Protein AF-A0A661WWD1-F1 (afdb_monomer_lite)

pLDDT: mean 83.3, std 12.3, range [32.5, 94.19]

Sequence (114 aa):
MNSHSNKSALEIAVKLLAGRDFSKSEMEERLVRRGFDETDIQSAIQKLLKQGYIAETGNDRQKLCEMAGNYLRKKNTDKIEMKHLRSLEAFLIRKGFDTELVREYLIDLSEELC

Radius of gyration: 17.91 Å; chains: 1; bounding box: 51×21×55 Å

Foldseek 3Di:
DDPPDPQFLQNVLVVVLVVHQEALVRSLVVSVVVPDDPVSSVVNSVVCVVVVRHAHAEAPLVVLVVVLVVQVVVVVDPADDPVSLVVSLVVVVVSVYDNVNSVVVSVVVVVVRD

Structure (mmCIF, N/CA/C/O backbone):
data_AF-A0A661WWD1-F1
#
_entry.id   AF-A0A661WWD1-F1
#
loop_
_atom_site.group_PDB
_atom_site.id
_atom_site.type_symbol
_atom_site.label_atom_id
_atom_site.label_alt_id
_atom_site.label_comp_id
_atom_site.label_asym_id
_atom_site.label_entity_id
_atom_site.label_seq_id
_atom_site.pdbx_PDB_ins_code
_atom_site.Cartn_x
_atom_site.Cartn_y
_atom_site.Cartn_z
_atom_site.occupancy
_atom_site.B_iso_or_equiv
_atom_site.auth_seq_id
_atom_site.auth_comp_id
_atom_site.auth_asym_id
_atom_site.auth_atom_id
_atom_site.pdbx_PDB_model_num
ATOM 1 N N . MET A 1 1 ? -29.444 5.036 32.039 1.00 35.06 1 MET A N 1
ATOM 2 C CA . MET A 1 1 ? -28.226 5.638 31.457 1.00 35.06 1 MET A CA 1
ATOM 3 C C . MET A 1 1 ? -27.969 4.928 30.137 1.00 35.06 1 MET A C 1
ATOM 5 O O . MET A 1 1 ? -27.397 3.849 30.140 1.00 35.06 1 MET A O 1
ATOM 9 N N . ASN A 1 2 ? -28.500 5.457 29.033 1.00 32.50 2 ASN A N 1
ATOM 10 C CA . ASN A 1 2 ? -28.383 4.817 27.723 1.00 32.50 2 ASN A CA 1
ATOM 11 C C . ASN A 1 2 ? -27.154 5.379 27.006 1.00 32.50 2 ASN A C 1
ATOM 13 O O . ASN A 1 2 ? -27.235 6.421 26.359 1.00 32.50 2 ASN A O 1
ATOM 17 N N . SER A 1 3 ? -26.016 4.699 27.136 1.00 34.84 3 SER A N 1
ATOM 18 C CA . SER A 1 3 ? -24.803 5.007 26.374 1.00 34.84 3 SER A CA 1
ATOM 19 C C . SER A 1 3 ? -24.971 4.526 24.931 1.00 34.84 3 SER A C 1
ATOM 21 O O . SER A 1 3 ? -24.479 3.469 24.545 1.00 34.84 3 SER A O 1
ATOM 23 N N . HIS A 1 4 ? -25.730 5.273 24.130 1.00 37.53 4 HIS A N 1
ATOM 24 C CA . HIS A 1 4 ? -25.831 5.027 22.697 1.00 37.53 4 HIS A CA 1
ATOM 25 C C . HIS A 1 4 ? -24.571 5.534 21.974 1.00 37.53 4 HIS A C 1
ATOM 27 O O . HIS A 1 4 ? -24.349 6.730 21.848 1.00 37.53 4 HIS A O 1
ATOM 33 N N . SER A 1 5 ? -23.831 4.586 21.397 1.00 47.94 5 SER A N 1
ATOM 34 C CA . SER A 1 5 ? -23.231 4.691 20.057 1.00 47.94 5 SER A CA 1
ATOM 35 C C . SER A 1 5 ? -22.090 5.690 19.805 1.00 47.94 5 SER A C 1
ATOM 37 O O . SER A 1 5 ? -22.055 6.284 18.731 1.00 47.94 5 SER A O 1
ATOM 39 N N . ASN A 1 6 ? -21.082 5.776 20.676 1.00 53.88 6 ASN A N 1
ATOM 40 C CA . ASN A 1 6 ? -19.749 6.193 20.214 1.00 53.88 6 ASN A CA 1
ATOM 41 C C . ASN A 1 6 ? -19.024 4.967 19.650 1.00 53.88 6 ASN A C 1
ATOM 43 O O . ASN A 1 6 ? -18.268 4.300 20.350 1.00 53.88 6 ASN A O 1
ATOM 47 N N . LYS A 1 7 ? -19.328 4.612 18.395 1.00 68.00 7 LYS A N 1
ATOM 48 C CA . LYS A 1 7 ? -18.584 3.557 17.692 1.00 68.00 7 LYS A CA 1
ATOM 49 C C . LYS A 1 7 ? -17.143 4.020 17.559 1.00 68.00 7 LYS A C 1
ATOM 51 O O . LYS A 1 7 ? -16.903 5.088 17.001 1.00 68.00 7 LYS A O 1
ATOM 56 N N . SER A 1 8 ? -16.210 3.225 18.063 1.00 85.94 8 SER A N 1
ATOM 57 C CA . SER A 1 8 ? -14.786 3.539 17.976 1.00 85.94 8 SER A CA 1
ATOM 58 C C . SER A 1 8 ? -14.327 3.624 16.516 1.00 85.94 8 SER A C 1
ATOM 60 O O . SER A 1 8 ? -14.899 2.974 15.631 1.00 85.94 8 SER A O 1
ATOM 62 N N . ALA A 1 9 ? -13.253 4.378 16.260 1.00 87.56 9 ALA A N 1
ATOM 63 C CA . ALA A 1 9 ? -12.619 4.441 14.942 1.00 87.56 9 ALA A CA 1
ATOM 64 C C . ALA A 1 9 ? -12.329 3.032 14.381 1.00 87.56 9 ALA A C 1
ATOM 66 O O . ALA A 1 9 ? -12.538 2.772 13.197 1.00 87.56 9 ALA A O 1
ATOM 67 N N . LEU A 1 10 ? -11.955 2.089 15.255 1.00 87.31 10 LEU A N 1
ATOM 68 C CA . LEU A 1 10 ? -11.721 0.687 14.910 1.00 87.31 10 LEU A CA 1
ATOM 69 C C . LEU A 1 10 ? -12.990 -0.039 14.439 1.00 87.31 10 LEU A C 1
ATOM 71 O O . LEU A 1 10 ? -12.954 -0.709 13.413 1.00 87.31 10 LEU A O 1
ATOM 75 N N . GLU A 1 11 ? -14.114 0.083 15.148 1.00 88.75 11 GLU A N 1
ATOM 76 C CA . GLU A 1 11 ? -15.371 -0.571 14.747 1.00 88.75 11 GLU A CA 1
ATOM 77 C C . GLU A 1 11 ? -15.878 -0.054 13.400 1.00 88.75 11 GLU A C 1
ATOM 79 O O . GLU A 1 11 ? -16.363 -0.822 12.564 1.00 88.75 11 GLU A O 1
ATOM 84 N N . ILE A 1 12 ? -15.747 1.254 13.166 1.00 91.38 12 ILE A N 1
ATOM 85 C CA . ILE A 1 12 ? -16.089 1.855 11.878 1.00 91.38 12 ILE A CA 1
ATOM 86 C C . ILE A 1 12 ? -15.154 1.356 10.778 1.00 91.38 12 ILE A C 1
ATOM 88 O O . ILE A 1 12 ? -15.631 1.032 9.689 1.00 91.38 12 ILE A O 1
ATOM 92 N N . ALA A 1 13 ? -13.856 1.265 11.053 1.00 89.44 13 ALA A N 1
ATOM 93 C CA . ALA A 1 13 ? -12.878 0.773 10.096 1.00 89.44 13 ALA A CA 1
ATOM 94 C C . ALA A 1 13 ? -13.115 -0.699 9.721 1.00 89.44 13 ALA A C 1
ATOM 96 O O . ALA A 1 13 ? -13.142 -1.034 8.541 1.00 89.44 13 ALA A O 1
ATOM 97 N N . VAL A 1 14 ? -13.402 -1.566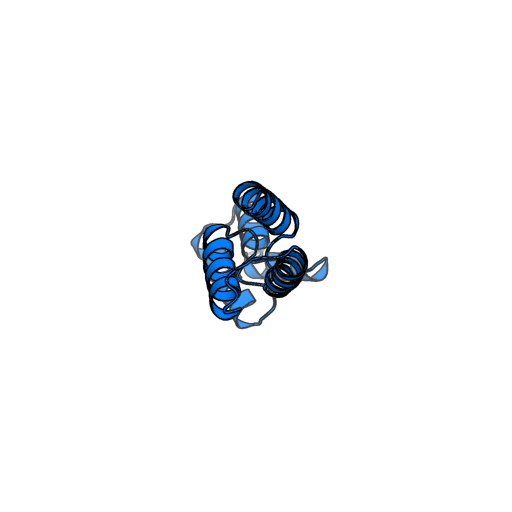 10.696 1.00 89.75 14 VAL A N 1
ATOM 98 C CA . VAL A 1 14 ? -13.775 -2.969 10.439 1.00 89.75 1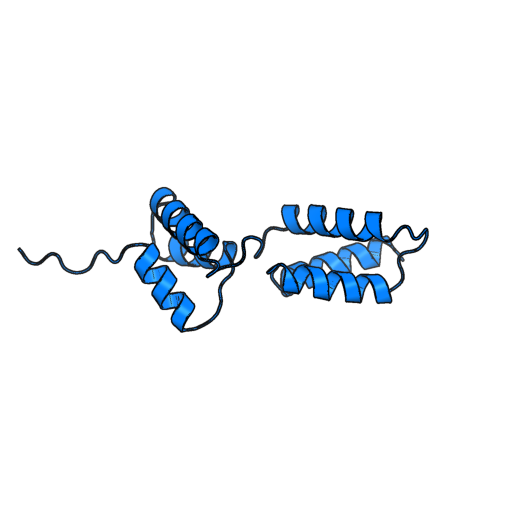4 VAL A CA 1
ATOM 99 C C . VAL A 1 14 ? -15.058 -3.052 9.607 1.00 89.75 14 VAL A C 1
ATOM 101 O O . VAL A 1 14 ? -15.142 -3.839 8.666 1.00 89.75 14 VAL A O 1
ATOM 104 N N . LYS A 1 15 ? -16.053 -2.200 9.888 1.00 90.12 15 LYS A N 1
ATOM 105 C CA . LYS A 1 15 ? -17.285 -2.152 9.090 1.00 90.12 15 LYS A CA 1
ATOM 106 C C . LYS A 1 15 ? -17.036 -1.699 7.648 1.00 90.12 15 LYS A C 1
ATOM 108 O O . LYS A 1 15 ? -17.722 -2.169 6.746 1.00 90.12 15 LYS A O 1
ATOM 113 N N . LEU A 1 16 ? -16.099 -0.778 7.427 1.00 88.19 16 LEU A N 1
ATOM 114 C CA . LEU A 1 16 ? -15.694 -0.377 6.081 1.00 88.19 16 LEU A CA 1
ATOM 115 C C . LEU A 1 16 ? -15.066 -1.552 5.326 1.00 88.19 16 LEU A C 1
ATOM 117 O O . LEU A 1 16 ? -15.475 -1.819 4.199 1.00 88.19 16 LEU A O 1
ATOM 121 N N . LEU A 1 17 ? -14.157 -2.282 5.976 1.00 87.06 17 LEU A N 1
ATOM 122 C CA . LEU A 1 17 ? -13.458 -3.428 5.387 1.00 87.06 17 LEU A CA 1
ATOM 123 C C . LEU A 1 17 ? -14.394 -4.561 4.959 1.00 87.06 17 LEU A C 1
ATOM 125 O O . LEU A 1 17 ? -14.119 -5.255 3.990 1.00 87.06 17 LEU A O 1
ATOM 129 N N . ALA A 1 18 ? -15.546 -4.706 5.617 1.00 87.88 18 ALA A N 1
ATOM 130 C CA . ALA A 1 18 ? -16.568 -5.663 5.194 1.00 87.88 18 ALA A CA 1
ATOM 131 C C . ALA A 1 18 ? -17.166 -5.357 3.803 1.00 87.88 18 ALA A C 1
ATOM 133 O O . ALA A 1 18 ? -17.768 -6.237 3.195 1.00 87.88 18 ALA A O 1
ATOM 134 N N . GLY A 1 19 ? -17.053 -4.114 3.318 1.00 83.38 19 GLY A N 1
ATOM 135 C CA . GLY A 1 19 ? -17.568 -3.698 2.011 1.00 83.38 19 GLY A CA 1
ATOM 136 C C . GLY A 1 19 ? -16.537 -3.742 0.882 1.00 83.38 19 GLY A C 1
ATOM 137 O O . GLY A 1 19 ? -16.904 -4.031 -0.254 1.00 83.38 19 GLY A O 1
ATOM 138 N N . ARG A 1 20 ? -15.271 -3.425 1.176 1.00 80.62 20 ARG A N 1
ATOM 139 C CA . ARG A 1 20 ? -14.131 -3.527 0.252 1.00 80.62 20 ARG A CA 1
ATOM 140 C C . ARG A 1 20 ? -12.816 -3.450 1.022 1.00 80.62 20 ARG A C 1
ATOM 142 O O . ARG A 1 20 ? -12.795 -2.913 2.128 1.00 80.62 20 ARG A O 1
ATOM 149 N N . ASP A 1 21 ? -11.728 -3.859 0.385 1.00 78.19 21 ASP A N 1
ATOM 150 C CA . ASP A 1 21 ? -10.384 -3.620 0.905 1.00 78.19 21 ASP A CA 1
ATOM 151 C C . ASP A 1 21 ? -10.041 -2.124 0.885 1.00 78.19 21 ASP A C 1
ATOM 153 O O . ASP A 1 21 ? -10.439 -1.378 -0.015 1.00 78.19 21 ASP A O 1
ATOM 157 N N . PHE A 1 22 ? -9.305 -1.687 1.904 1.00 79.6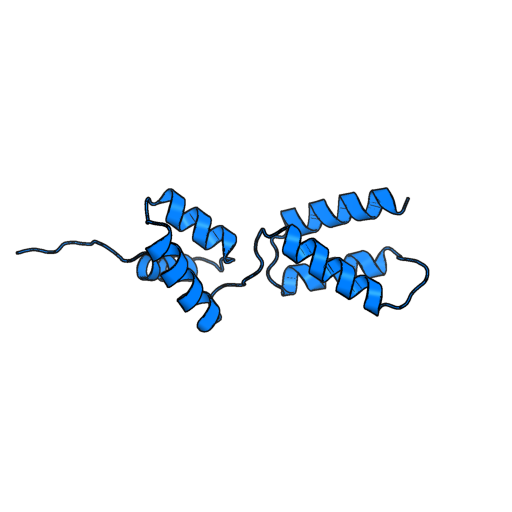9 22 PHE A N 1
ATOM 158 C CA . PHE A 1 22 ? -8.813 -0.319 2.036 1.00 79.69 22 PHE A CA 1
ATOM 159 C C . PHE A 1 22 ? -7.320 -0.341 2.345 1.00 79.69 22 PHE A C 1
ATOM 161 O O . PHE A 1 22 ? -6.839 -1.166 3.124 1.00 79.69 22 PHE A O 1
ATOM 168 N N . SER A 1 23 ? -6.586 0.607 1.778 1.00 80.50 23 SER A N 1
ATOM 169 C CA . SER A 1 23 ? -5.235 0.924 2.231 1.00 80.50 23 SER A CA 1
ATOM 170 C C . SER A 1 23 ? -5.250 1.748 3.525 1.00 80.50 23 SER A C 1
ATOM 172 O O . SER A 1 23 ? -6.277 2.303 3.929 1.00 80.50 23 SER A O 1
ATOM 174 N N . LYS A 1 24 ? -4.086 1.863 4.172 1.00 84.50 24 LYS A N 1
ATOM 175 C CA . LYS A 1 24 ? -3.851 2.756 5.312 1.00 84.50 24 LYS A CA 1
ATOM 176 C C . LYS A 1 24 ? -4.353 4.171 5.033 1.00 84.50 24 LYS A C 1
ATOM 178 O O . LYS A 1 24 ? -5.168 4.674 5.799 1.00 84.50 24 LYS A O 1
ATOM 183 N N . SER A 1 25 ? -3.910 4.774 3.931 1.00 79.12 25 SER A N 1
ATOM 184 C CA . SER A 1 25 ? -4.226 6.166 3.596 1.00 79.12 25 SER A CA 1
ATOM 185 C C . SER A 1 25 ? -5.722 6.382 3.371 1.00 79.12 25 SER A C 1
ATOM 187 O O . SER A 1 25 ? -6.289 7.343 3.884 1.00 79.12 25 SER A O 1
ATOM 189 N N . GLU A 1 26 ? -6.392 5.470 2.660 1.00 83.38 26 GLU A N 1
ATOM 190 C CA . GLU A 1 26 ? -7.840 5.578 2.449 1.00 83.38 26 GLU A CA 1
ATOM 191 C C . GLU A 1 26 ? -8.622 5.397 3.754 1.00 83.38 26 GLU A C 1
ATOM 193 O O . GLU A 1 26 ? -9.647 6.050 3.967 1.00 83.38 26 GLU A O 1
ATOM 198 N N . MET A 1 27 ? -8.156 4.501 4.629 1.00 88.50 27 MET A N 1
ATOM 199 C CA . MET A 1 27 ? -8.774 4.283 5.931 1.00 88.50 27 MET A CA 1
ATOM 200 C C . MET A 1 27 ? -8.597 5.511 6.832 1.00 88.50 27 MET A C 1
ATOM 202 O O . MET A 1 27 ? -9.568 5.951 7.448 1.00 88.50 27 MET A O 1
ATOM 206 N N . GLU A 1 28 ? -7.402 6.104 6.860 1.00 88.19 28 GLU A N 1
ATOM 207 C CA . GLU A 1 28 ? -7.120 7.359 7.566 1.00 88.19 28 GLU A CA 1
ATOM 208 C C . GLU A 1 28 ? -8.039 8.475 7.070 1.00 88.19 28 GLU A C 1
ATOM 210 O O . GLU A 1 28 ? -8.794 9.045 7.857 1.00 88.19 28 GLU A O 1
ATOM 215 N N . GLU A 1 29 ? -8.078 8.721 5.759 1.00 86.56 29 GLU A N 1
ATOM 216 C CA . GLU A 1 29 ? -8.908 9.772 5.171 1.00 86.56 29 GLU A CA 1
ATOM 217 C C . GLU A 1 29 ? -10.400 9.578 5.490 1.00 86.56 29 GLU A C 1
ATOM 219 O O . GLU A 1 29 ? -11.121 10.525 5.824 1.00 86.56 29 GLU A O 1
ATOM 224 N N . ARG A 1 30 ? -10.887 8.333 5.443 1.00 89.00 30 ARG A N 1
ATOM 225 C CA . ARG A 1 30 ? -12.278 7.999 5.776 1.00 89.00 30 ARG A CA 1
ATOM 226 C C . ARG A 1 30 ? -12.616 8.229 7.241 1.00 89.00 30 ARG A C 1
ATOM 228 O O . ARG A 1 30 ? -13.767 8.567 7.530 1.00 89.00 30 ARG A O 1
ATOM 235 N N . LEU A 1 31 ? -11.680 7.992 8.154 1.00 90.44 31 LEU A N 1
ATOM 236 C CA . LEU A 1 31 ? -11.894 8.228 9.578 1.00 90.44 31 LEU A CA 1
ATOM 237 C C . LEU A 1 31 ? -11.791 9.726 9.907 1.00 90.44 31 LEU A C 1
ATOM 239 O O . LEU A 1 31 ? -12.653 10.230 10.626 1.00 90.44 31 LEU A O 1
ATOM 243 N N . VAL A 1 32 ? -10.861 10.462 9.284 1.00 90.81 32 VAL A N 1
ATOM 244 C CA . VAL A 1 32 ? -10.778 11.933 9.389 1.00 90.81 32 VAL A CA 1
ATOM 245 C C . VAL A 1 32 ? -12.079 12.586 8.926 1.00 90.81 32 VAL A C 1
ATOM 247 O O . VAL A 1 32 ? -12.674 13.376 9.654 1.00 90.81 32 VAL A O 1
ATOM 250 N N . ARG A 1 33 ? -12.599 12.203 7.750 1.00 89.56 33 ARG A N 1
ATOM 251 C CA . ARG A 1 33 ? -13.873 12.728 7.214 1.00 89.56 33 ARG A CA 1
ATOM 252 C C . ARG A 1 33 ? -15.084 12.445 8.114 1.00 89.56 33 ARG A C 1
ATOM 254 O O . ARG A 1 33 ? -16.135 13.050 7.923 1.00 89.56 33 ARG A O 1
ATOM 261 N N . ARG A 1 34 ? -14.967 11.510 9.061 1.00 89.00 34 ARG A N 1
ATOM 262 C CA . ARG A 1 34 ? -16.004 11.184 10.052 1.00 89.00 34 ARG A CA 1
ATOM 263 C C . ARG A 1 34 ? -15.817 11.893 11.393 1.00 89.00 34 ARG A C 1
ATOM 265 O O . ARG A 1 34 ? -16.662 11.710 12.262 1.00 89.00 34 ARG A O 1
ATOM 272 N N . GLY A 1 35 ? -14.768 12.699 11.539 1.00 90.31 35 GLY A N 1
ATOM 273 C CA . GLY A 1 35 ? -14.502 13.482 12.743 1.00 90.31 35 GLY A CA 1
ATOM 274 C C . GLY A 1 35 ? -13.856 12.688 13.875 1.00 90.31 35 GLY A C 1
ATOM 275 O O . GLY A 1 35 ? -14.019 13.070 15.027 1.00 90.31 35 GLY A O 1
ATOM 276 N N . PHE A 1 36 ? -13.168 11.582 13.573 1.00 91.38 36 PHE A N 1
ATOM 277 C CA . PHE A 1 36 ? -12.336 10.909 14.572 1.00 91.38 36 PHE A CA 1
ATOM 278 C C . PHE A 1 36 ? -11.036 11.682 14.796 1.00 91.38 36 PHE A C 1
ATOM 280 O O . PHE A 1 36 ? -10.451 12.205 13.846 1.00 91.38 36 PHE A O 1
ATOM 287 N N . ASP A 1 37 ? -10.572 11.712 16.042 1.00 89.62 37 ASP A N 1
ATOM 288 C CA . ASP A 1 37 ? -9.297 12.322 16.402 1.00 89.62 37 ASP A CA 1
ATOM 289 C C . ASP A 1 37 ? -8.114 11.503 15.877 1.00 89.62 37 ASP A C 1
ATOM 291 O O . ASP A 1 37 ? -8.167 10.273 15.785 1.00 89.62 37 ASP A O 1
ATOM 29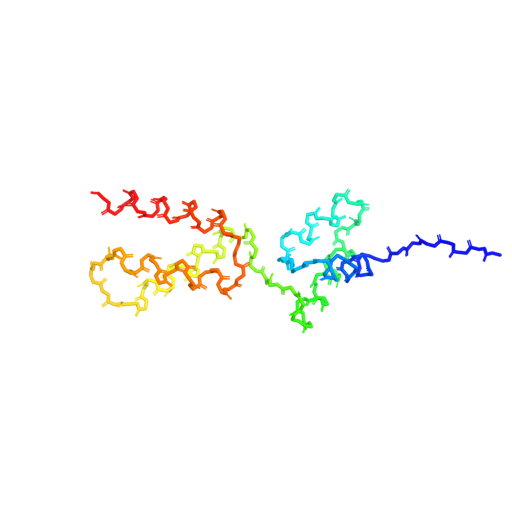5 N N . GLU A 1 38 ? -7.003 12.183 15.590 1.00 84.06 38 GLU A N 1
ATOM 296 C CA . GLU A 1 38 ? -5.787 11.561 15.058 1.00 84.06 38 GLU A CA 1
ATOM 297 C C . GLU A 1 38 ? -5.300 10.387 15.924 1.00 84.06 38 GLU A C 1
ATOM 299 O O . GLU A 1 38 ? -4.935 9.336 15.399 1.00 84.06 38 GLU A O 1
ATOM 304 N N . THR A 1 39 ? -5.366 10.515 17.251 1.00 88.19 39 THR A N 1
ATOM 305 C CA . THR A 1 39 ? -4.953 9.467 18.197 1.00 88.19 39 THR A CA 1
ATOM 306 C C . THR A 1 39 ? -5.774 8.182 18.036 1.00 88.19 39 THR A C 1
ATOM 308 O O . THR A 1 39 ? -5.223 7.076 18.025 1.00 88.19 39 THR A O 1
ATOM 311 N N . ASP A 1 40 ? -7.093 8.314 17.874 1.00 89.62 40 ASP A N 1
ATOM 312 C CA . ASP A 1 40 ? -8.000 7.179 17.686 1.00 89.62 40 ASP A CA 1
ATOM 313 C C . ASP A 1 40 ? -7.825 6.549 16.304 1.00 89.62 40 ASP A C 1
ATOM 315 O O . ASP A 1 40 ? -7.848 5.320 16.169 1.00 89.62 40 ASP A O 1
ATOM 319 N N . ILE A 1 41 ? -7.592 7.384 15.288 1.00 90.31 41 ILE A N 1
ATOM 320 C CA . ILE A 1 41 ? -7.281 6.950 13.926 1.00 90.31 41 ILE A CA 1
ATOM 321 C C . ILE A 1 41 ? -5.998 6.126 13.925 1.00 90.31 41 ILE A C 1
ATOM 323 O O . ILE A 1 41 ? -6.021 4.975 13.492 1.00 90.31 41 ILE A O 1
ATOM 327 N N . GLN A 1 42 ? -4.899 6.655 14.463 1.00 88.88 42 GLN A N 1
ATOM 328 C CA . GLN A 1 42 ? -3.621 5.945 14.489 1.00 88.88 42 GLN A CA 1
ATOM 329 C C . GLN A 1 42 ? -3.718 4.629 15.267 1.00 88.88 42 GLN A C 1
ATOM 331 O O . GLN A 1 42 ? -3.212 3.603 14.809 1.00 88.88 42 GLN A O 1
ATOM 336 N N . SER A 1 43 ? -4.424 4.615 16.402 1.00 89.50 43 SER A N 1
ATOM 337 C CA . SER A 1 43 ? -4.664 3.394 17.180 1.00 89.50 43 SER A CA 1
ATOM 338 C C . SER A 1 43 ? -5.446 2.339 16.384 1.00 89.50 43 SER A C 1
ATOM 340 O O . SER A 1 43 ? -5.100 1.153 16.408 1.00 89.50 43 SER A O 1
ATOM 342 N N . ALA A 1 44 ? -6.477 2.751 15.639 1.00 91.31 44 ALA A N 1
ATOM 343 C CA . ALA A 1 44 ? -7.238 1.859 14.770 1.00 91.31 44 ALA A CA 1
ATOM 344 C C . ALA A 1 44 ? -6.375 1.325 13.617 1.00 91.31 44 ALA A C 1
ATOM 346 O O . ALA A 1 44 ? -6.288 0.113 13.428 1.00 91.31 44 ALA A O 1
ATOM 347 N N . ILE A 1 45 ? -5.682 2.209 12.902 1.00 90.19 45 ILE A N 1
ATOM 348 C CA . ILE A 1 45 ? -4.807 1.876 11.775 1.00 90.19 45 ILE A CA 1
ATOM 349 C C . ILE A 1 45 ? -3.713 0.892 12.185 1.00 90.19 45 ILE A C 1
ATOM 351 O O . ILE A 1 45 ? -3.534 -0.130 11.528 1.00 90.19 45 ILE A O 1
ATOM 355 N N . GLN A 1 46 ? -3.033 1.137 13.307 1.00 89.69 46 GLN A N 1
ATOM 356 C CA . GLN A 1 46 ? -2.000 0.239 13.827 1.00 89.69 46 GLN A CA 1
ATOM 357 C C . GLN A 1 46 ? -2.544 -1.163 14.113 1.00 89.69 46 GLN A C 1
ATOM 359 O O . GLN A 1 46 ? -1.905 -2.163 13.782 1.00 89.69 46 GLN A O 1
ATOM 364 N N . LYS A 1 47 ? -3.750 -1.267 14.686 1.00 89.94 47 LYS A N 1
ATOM 365 C CA . LYS A 1 47 ? -4.399 -2.566 14.915 1.00 89.94 47 LYS A CA 1
ATOM 366 C C . LYS A 1 47 ? -4.728 -3.277 13.604 1.00 89.94 47 LYS A C 1
ATOM 368 O O . LYS A 1 47 ? -4.496 -4.479 13.511 1.00 89.94 47 LYS A O 1
ATOM 373 N N . LEU A 1 48 ? -5.234 -2.553 12.607 1.00 87.88 48 LEU A N 1
ATOM 374 C CA . LEU A 1 48 ? -5.591 -3.113 11.300 1.00 87.88 48 LEU A CA 1
ATOM 375 C C . LEU A 1 48 ? -4.356 -3.567 10.514 1.00 87.88 48 LEU A C 1
ATOM 377 O O . LEU A 1 48 ? -4.371 -4.659 9.952 1.00 87.88 48 LEU A O 1
ATOM 381 N N . LEU A 1 49 ? -3.272 -2.786 10.539 1.00 86.12 49 LEU A N 1
ATOM 382 C CA . LEU A 1 49 ? -1.985 -3.153 9.942 1.00 86.12 49 LEU A CA 1
ATOM 383 C C . LEU A 1 49 ? -1.399 -4.396 10.613 1.00 86.12 49 LEU A C 1
ATOM 385 O O . LEU A 1 49 ? -1.025 -5.348 9.934 1.00 86.12 49 LEU A O 1
ATOM 389 N N . LYS A 1 50 ? -1.381 -4.430 11.953 1.00 87.19 50 LYS A N 1
ATOM 390 C CA . LYS A 1 50 ? -0.866 -5.575 12.722 1.00 87.19 50 LYS A CA 1
ATOM 391 C C . LYS A 1 50 ? -1.645 -6.865 12.453 1.00 87.19 50 LYS A C 1
ATOM 393 O O . LYS A 1 50 ? -1.068 -7.946 12.526 1.00 87.19 50 LYS A O 1
ATOM 398 N N . GLN A 1 51 ? -2.941 -6.756 12.168 1.00 85.50 51 GLN A N 1
ATOM 399 C CA . GLN A 1 51 ? -3.802 -7.892 11.823 1.00 85.50 51 GLN A CA 1
ATOM 400 C C . GLN A 1 51 ? -3.784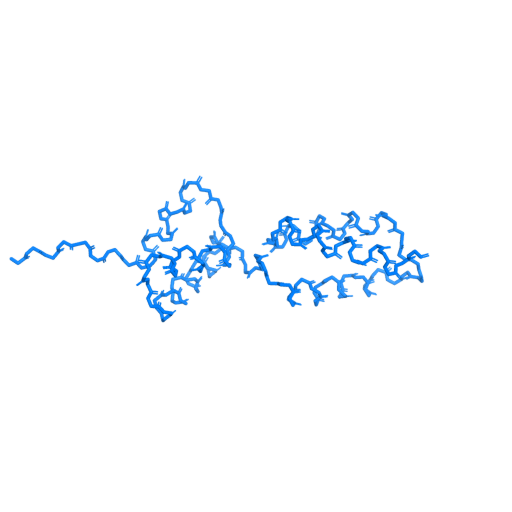 -8.228 10.323 1.00 85.50 51 GLN A C 1
ATOM 402 O O . GLN A 1 51 ? -4.365 -9.234 9.928 1.00 85.50 51 GLN A O 1
ATOM 407 N N . GLY A 1 52 ? -3.103 -7.428 9.495 1.00 80.44 52 GLY A N 1
ATOM 408 C CA . GLY A 1 52 ? -3.021 -7.635 8.048 1.00 80.44 52 GLY A CA 1
ATOM 409 C C . GLY A 1 52 ? -4.309 -7.301 7.293 1.00 80.44 52 GLY A C 1
ATOM 410 O O . GLY A 1 52 ? -4.487 -7.768 6.174 1.00 80.44 52 GLY A O 1
ATOM 411 N N . TYR A 1 53 ? -5.211 -6.515 7.889 1.00 82.69 53 TYR A N 1
ATOM 412 C CA . TYR A 1 53 ? -6.482 -6.140 7.265 1.00 82.69 53 TYR A CA 1
ATOM 413 C C . TYR A 1 53 ? -6.376 -4.974 6.281 1.00 82.69 53 TYR A C 1
ATOM 415 O O . TYR A 1 53 ? -7.265 -4.807 5.454 1.00 82.69 53 TYR A O 1
ATOM 423 N N . ILE A 1 54 ? -5.328 -4.154 6.378 1.00 82.12 54 ILE A N 1
ATOM 424 C CA . ILE A 1 54 ? -5.068 -3.042 5.454 1.00 82.12 54 ILE A CA 1
ATOM 425 C C . ILE A 1 54 ? -3.600 -3.036 5.040 1.00 82.12 54 ILE A C 1
ATOM 427 O O . ILE A 1 54 ? -2.735 -3.470 5.803 1.00 82.12 54 ILE A O 1
ATOM 431 N N . ALA A 1 55 ? -3.312 -2.526 3.844 1.00 74.56 55 ALA A N 1
ATOM 432 C CA . ALA A 1 55 ? -1.943 -2.357 3.364 1.00 74.56 55 ALA A CA 1
ATOM 433 C C . ALA A 1 55 ? -1.349 -1.018 3.827 1.00 74.56 55 ALA A C 1
ATOM 435 O O . ALA A 1 55 ? -2.023 0.009 3.785 1.00 74.56 55 ALA A O 1
ATOM 436 N N . GLU A 1 56 ? -0.077 -1.018 4.233 1.00 72.50 56 GLU A N 1
ATOM 437 C CA . GLU A 1 56 ? 0.620 0.163 4.771 1.00 72.50 56 GLU A CA 1
ATOM 438 C C . GLU A 1 56 ? 0.779 1.301 3.755 1.00 72.50 56 GLU A C 1
ATOM 440 O O . GLU A 1 56 ? 0.874 2.461 4.146 1.00 72.50 56 GLU A O 1
ATOM 445 N N . THR A 1 57 ? 0.804 0.985 2.463 1.00 73.50 57 THR A N 1
ATOM 446 C CA . THR A 1 57 ? 1.395 1.874 1.463 1.00 73.50 57 THR A CA 1
ATOM 447 C C . THR A 1 57 ? 0.419 2.843 0.798 1.00 73.50 57 THR A C 1
ATOM 449 O O . THR A 1 57 ? 0.781 4.000 0.642 1.00 73.50 57 THR A O 1
ATOM 452 N N . GLY A 1 58 ? -0.798 2.429 0.427 1.00 81.12 58 GLY A N 1
ATOM 453 C CA . GLY A 1 58 ? -1.860 3.320 -0.075 1.00 81.12 58 GLY A CA 1
ATOM 454 C C . GLY A 1 58 ? -1.388 4.438 -1.014 1.00 81.12 58 GLY A C 1
ATOM 455 O O . GLY A 1 58 ? -0.813 4.165 -2.067 1.00 81.12 58 GLY A O 1
ATOM 456 N N . ASN A 1 59 ? -1.596 5.691 -0.596 1.00 78.62 59 ASN A N 1
ATOM 457 C CA . ASN A 1 59 ? -1.252 6.904 -1.353 1.00 78.62 59 ASN A CA 1
ATOM 458 C C . ASN A 1 59 ? 0.119 7.505 -0.975 1.00 78.62 59 ASN A C 1
ATOM 460 O O . ASN A 1 59 ? 0.396 8.670 -1.267 1.00 78.62 59 ASN A O 1
ATOM 464 N N . ASP A 1 60 ? 0.985 6.761 -0.289 1.00 84.38 60 ASP A N 1
ATOM 465 C CA . ASP A 1 60 ? 2.281 7.270 0.162 1.00 84.38 60 ASP A CA 1
ATOM 466 C C . ASP A 1 60 ? 3.287 7.362 -1.002 1.00 84.38 60 ASP A C 1
ATOM 468 O O . ASP A 1 60 ? 4.048 6.431 -1.286 1.00 84.38 60 ASP A O 1
ATOM 472 N N . ARG A 1 61 ? 3.309 8.511 -1.690 1.00 86.81 61 ARG A N 1
ATOM 473 C CA . ARG A 1 61 ? 4.216 8.759 -2.825 1.00 86.81 61 ARG A CA 1
ATOM 474 C C . ARG A 1 61 ? 5.690 8.652 -2.435 1.00 86.81 61 ARG A C 1
ATOM 476 O O . ARG A 1 61 ? 6.492 8.165 -3.227 1.00 86.81 61 ARG A O 1
ATOM 483 N N . GLN A 1 62 ? 6.065 9.063 -1.223 1.00 86.06 62 GLN A N 1
ATOM 484 C CA . GLN A 1 62 ? 7.453 8.971 -0.767 1.00 86.06 62 GLN A CA 1
ATOM 485 C C . GLN A 1 62 ? 7.878 7.506 -0.633 1.00 86.06 62 GLN A C 1
ATOM 487 O O . GLN A 1 62 ? 8.943 7.119 -1.127 1.00 86.06 62 GLN A O 1
ATOM 492 N N . LYS A 1 63 ? 7.033 6.675 -0.015 1.00 86.44 63 LYS A N 1
ATOM 493 C CA . LYS A 1 63 ? 7.296 5.242 0.124 1.00 86.44 63 LYS A CA 1
ATOM 494 C C . LYS A 1 63 ? 7.292 4.529 -1.223 1.00 86.44 63 LYS A C 1
ATOM 496 O O . LYS A 1 63 ? 8.099 3.618 -1.427 1.00 86.44 63 LYS A O 1
ATOM 501 N N . LEU A 1 64 ? 6.434 4.964 -2.146 1.00 92.25 64 LEU A N 1
ATOM 502 C CA . LEU A 1 64 ? 6.413 4.480 -3.522 1.00 92.25 64 LEU A CA 1
ATOM 503 C C . LEU A 1 64 ? 7.760 4.734 -4.198 1.00 92.25 64 LEU A C 1
ATOM 505 O O . LEU A 1 64 ? 8.391 3.780 -4.657 1.00 92.25 64 LEU A O 1
ATOM 509 N N . CYS A 1 65 ? 8.234 5.983 -4.193 1.00 90.81 65 CYS A N 1
ATOM 510 C CA . CYS A 1 65 ? 9.513 6.370 -4.791 1.00 90.81 65 CYS A CA 1
ATOM 511 C C . CYS A 1 65 ? 10.689 5.580 -4.199 1.00 90.81 65 CYS A C 1
ATOM 513 O O . CYS A 1 65 ? 11.529 5.063 -4.939 1.00 90.81 65 CYS A O 1
ATOM 515 N N . GLU A 1 66 ? 10.739 5.435 -2.872 1.00 90.94 66 GLU A N 1
ATOM 516 C CA . GLU A 1 66 ? 11.774 4.653 -2.187 1.00 90.94 66 GLU A CA 1
ATOM 517 C C . GLU A 1 66 ? 11.772 3.187 -2.653 1.00 90.94 66 GLU A C 1
ATOM 519 O O . GLU A 1 66 ? 12.816 2.616 -2.989 1.00 90.94 66 GLU A O 1
ATOM 524 N N . MET A 1 67 ? 10.594 2.560 -2.699 1.00 91.44 67 MET A N 1
ATOM 525 C CA . MET A 1 67 ? 10.479 1.149 -3.051 1.00 91.44 67 MET A CA 1
ATOM 526 C C . MET A 1 67 ? 10.749 0.903 -4.539 1.00 91.44 67 MET A C 1
ATOM 528 O O . MET A 1 67 ? 11.420 -0.074 -4.883 1.00 91.44 67 MET A O 1
ATOM 532 N N . ALA A 1 68 ? 10.289 1.806 -5.405 1.00 92.06 68 ALA A N 1
ATOM 533 C CA . ALA A 1 68 ? 10.559 1.785 -6.834 1.00 92.06 68 ALA A CA 1
ATOM 534 C C . ALA A 1 68 ? 12.055 1.939 -7.130 1.00 92.06 68 ALA A C 1
ATOM 536 O O . ALA A 1 68 ? 12.628 1.113 -7.843 1.00 92.06 68 ALA A O 1
ATOM 537 N N . GLY A 1 69 ? 12.724 2.913 -6.505 1.00 89.81 69 GLY A N 1
ATOM 538 C CA . GLY A 1 69 ? 14.169 3.101 -6.639 1.00 89.81 69 GLY A CA 1
ATOM 539 C C . GLY A 1 69 ? 14.959 1.863 -6.204 1.00 89.81 69 GLY A C 1
ATOM 540 O O . GLY A 1 69 ? 15.859 1.409 -6.913 1.00 89.81 69 GLY A O 1
ATOM 541 N N . ASN A 1 70 ? 14.582 1.250 -5.080 1.00 90.50 70 ASN A N 1
ATOM 542 C CA . ASN A 1 70 ? 15.194 0.006 -4.605 1.00 90.50 70 ASN A CA 1
ATOM 543 C C . ASN A 1 70 ? 14.959 -1.175 -5.561 1.00 90.50 70 ASN A C 1
ATOM 545 O O . ASN A 1 70 ? 15.859 -1.993 -5.768 1.00 90.50 70 ASN A O 1
ATOM 549 N N . TYR A 1 71 ? 13.764 -1.275 -6.146 1.00 90.44 71 TYR A N 1
ATOM 550 C CA . TYR A 1 71 ? 13.428 -2.306 -7.127 1.00 90.44 71 TYR A CA 1
ATOM 551 C C . TYR A 1 71 ? 14.258 -2.163 -8.410 1.00 90.44 71 TYR A C 1
ATOM 553 O O . TYR A 1 71 ? 14.846 -3.140 -8.879 1.00 90.44 71 TYR A O 1
ATOM 561 N N . LEU A 1 72 ? 14.358 -0.943 -8.945 1.00 87.69 72 LEU A N 1
ATOM 562 C CA . LEU A 1 72 ? 15.106 -0.644 -10.167 1.00 87.69 72 LEU A CA 1
ATOM 563 C C . LEU A 1 72 ? 16.615 -0.845 -9.980 1.00 87.69 72 LEU A C 1
ATOM 565 O O . LEU A 1 72 ? 17.245 -1.493 -10.813 1.00 87.69 72 LEU A O 1
ATOM 569 N N . ARG A 1 73 ? 17.188 -0.412 -8.847 1.00 85.56 73 ARG A N 1
ATOM 570 C CA . ARG A 1 73 ? 18.608 -0.654 -8.522 1.00 85.56 73 ARG A CA 1
ATOM 571 C C . ARG A 1 73 ? 18.958 -2.144 -8.505 1.00 85.56 73 ARG A C 1
ATOM 573 O O . ARG A 1 73 ? 20.007 -2.536 -9.003 1.00 85.56 73 ARG A O 1
ATOM 580 N N . LYS A 1 74 ? 18.071 -2.995 -7.977 1.00 84.25 74 LYS A N 1
ATOM 581 C CA . LYS A 1 74 ? 18.285 -4.454 -7.915 1.00 84.25 74 LYS A CA 1
ATOM 582 C C . LYS A 1 74 ? 18.247 -5.145 -9.275 1.00 84.25 74 LYS A C 1
ATOM 584 O O . LYS A 1 74 ? 18.778 -6.245 -9.398 1.00 84.25 74 LYS A O 1
ATOM 589 N N . LYS A 1 75 ? 17.621 -4.540 -10.287 1.00 77.00 75 LYS A N 1
ATOM 590 C CA . LYS A 1 75 ? 17.553 -5.117 -11.636 1.00 77.00 75 LYS A CA 1
ATOM 591 C C . LYS A 1 75 ? 18.894 -5.094 -12.372 1.00 77.00 75 LYS A C 1
ATOM 593 O O . LYS A 1 75 ? 19.002 -5.818 -13.356 1.00 77.00 75 LYS A O 1
ATOM 598 N N . ASN A 1 76 ? 19.881 -4.340 -11.872 1.00 65.56 76 ASN A N 1
ATOM 599 C CA . ASN A 1 76 ? 21.276 -4.339 -12.327 1.00 65.56 76 ASN A CA 1
ATOM 600 C C . ASN A 1 76 ? 21.398 -4.289 -13.864 1.00 65.56 76 ASN A C 1
ATOM 602 O O . ASN A 1 76 ? 22.098 -5.090 -14.477 1.00 65.56 76 ASN A O 1
ATOM 606 N N . THR A 1 77 ? 20.618 -3.398 -14.480 1.00 65.44 77 THR A N 1
ATOM 607 C CA . THR A 1 77 ? 20.546 -3.207 -15.931 1.00 65.44 77 THR A CA 1
ATOM 608 C C . THR A 1 77 ? 20.882 -1.758 -16.243 1.00 65.44 77 THR A C 1
ATOM 610 O O . THR A 1 77 ? 20.289 -0.854 -15.656 1.00 65.44 77 THR A O 1
ATOM 613 N N . ASP A 1 78 ? 21.802 -1.533 -17.180 1.00 68.38 78 ASP A N 1
ATOM 614 C CA . ASP A 1 78 ? 22.188 -0.192 -17.640 1.00 68.38 78 ASP A CA 1
ATOM 615 C C . ASP A 1 78 ? 21.045 0.536 -18.365 1.00 68.38 78 ASP A C 1
ATOM 617 O O . ASP A 1 78 ? 21.109 1.741 -18.598 1.00 68.38 78 ASP A O 1
ATOM 621 N N . LYS A 1 79 ? 19.978 -0.191 -18.729 1.00 77.44 79 LYS A N 1
ATOM 622 C CA . LYS A 1 79 ? 18.833 0.355 -19.456 1.00 77.44 79 LYS A CA 1
ATOM 623 C C . LYS A 1 79 ? 17.500 -0.123 -18.886 1.00 77.44 79 LYS A C 1
ATOM 625 O O . LYS A 1 79 ? 17.225 -1.326 -18.820 1.00 77.44 79 LYS A O 1
ATOM 630 N N . ILE A 1 80 ? 16.641 0.830 -18.526 1.00 78.88 80 ILE A N 1
ATOM 631 C CA . ILE A 1 80 ? 15.256 0.572 -18.119 1.00 78.88 80 ILE A CA 1
ATOM 632 C C . ILE A 1 80 ? 14.377 0.487 -19.373 1.00 78.88 80 ILE A C 1
ATOM 634 O O . ILE A 1 80 ? 14.033 1.481 -19.994 1.00 78.88 80 ILE A O 1
ATOM 638 N N . GLU A 1 81 ? 14.019 -0.731 -19.770 1.00 83.19 81 GLU A N 1
ATOM 639 C CA . GLU A 1 81 ? 12.996 -0.988 -20.800 1.00 83.19 81 GLU A CA 1
ATOM 640 C C . GLU A 1 81 ? 11.546 -0.987 -20.260 1.00 83.19 81 GLU A C 1
ATOM 642 O O . GLU A 1 81 ? 11.304 -1.285 -19.089 1.00 83.19 81 GLU A O 1
ATOM 647 N N . MET A 1 82 ? 10.558 -0.830 -21.153 1.00 80.94 82 MET A N 1
ATOM 648 C CA . MET A 1 82 ? 9.110 -0.872 -20.852 1.00 80.94 82 MET A CA 1
ATOM 649 C C . MET A 1 82 ? 8.645 -2.117 -20.076 1.00 80.94 82 MET A C 1
ATOM 651 O O . MET A 1 82 ? 7.736 -2.044 -19.249 1.00 80.94 82 MET A O 1
ATOM 655 N N . LYS A 1 83 ? 9.272 -3.282 -20.294 1.00 83.00 83 LYS A N 1
ATOM 656 C CA . LYS A 1 83 ? 8.959 -4.509 -19.533 1.00 83.00 83 LYS A CA 1
ATOM 657 C C . LYS A 1 83 ? 9.281 -4.374 -18.036 1.00 83.00 83 LYS A C 1
ATOM 659 O O . LYS A 1 83 ? 8.639 -5.022 -17.205 1.00 83.00 83 LYS A O 1
ATOM 664 N N . HIS A 1 84 ? 10.256 -3.533 -17.685 1.00 86.88 84 HIS A N 1
ATOM 665 C CA . HIS A 1 84 ? 10.616 -3.247 -16.299 1.00 86.88 84 HIS A CA 1
ATOM 666 C C . HIS A 1 84 ? 9.589 -2.339 -15.631 1.00 86.88 84 HIS A C 1
ATOM 668 O O . HIS A 1 84 ? 9.246 -2.612 -14.485 1.00 86.88 84 HIS A O 1
ATOM 674 N N . LEU A 1 85 ? 9.037 -1.358 -16.356 1.00 87.88 85 LEU A N 1
ATOM 675 C CA . LEU A 1 85 ? 7.947 -0.507 -15.866 1.00 87.88 85 LEU A CA 1
ATOM 676 C C . LEU A 1 85 ? 6.692 -1.332 -15.562 1.00 87.88 85 LEU A C 1
ATOM 678 O O . LEU A 1 85 ? 6.167 -1.241 -14.461 1.00 87.88 85 LEU A O 1
ATOM 682 N N . ARG A 1 86 ? 6.292 -2.251 -16.454 1.00 89.94 86 ARG A N 1
ATOM 683 C CA . ARG A 1 86 ? 5.167 -3.179 -16.189 1.00 89.94 86 ARG A CA 1
ATOM 684 C C . ARG A 1 86 ? 5.410 -4.079 -14.973 1.00 89.94 86 ARG A C 1
ATOM 686 O O . ARG A 1 86 ? 4.507 -4.370 -14.196 1.00 89.94 86 ARG A O 1
ATOM 693 N N . SER A 1 87 ? 6.647 -4.550 -14.803 1.00 91.31 87 SER A N 1
ATOM 694 C CA . SER A 1 87 ? 7.002 -5.380 -13.645 1.00 91.31 87 SER A CA 1
ATOM 695 C C . SER A 1 87 ? 7.002 -4.571 -12.342 1.00 91.31 87 SER A C 1
ATOM 697 O O . SER A 1 87 ? 6.627 -5.099 -11.295 1.00 91.31 87 SER A O 1
ATOM 699 N N . LEU A 1 88 ? 7.429 -3.308 -12.413 1.00 92.94 88 LEU A N 1
ATOM 700 C CA . LEU A 1 88 ? 7.416 -2.358 -11.307 1.00 92.94 88 LEU A CA 1
ATOM 701 C C . LEU A 1 88 ? 5.980 -1.987 -10.915 1.00 92.94 88 LEU A C 1
ATOM 703 O O . LEU A 1 88 ? 5.654 -2.054 -9.736 1.00 92.94 88 LEU A O 1
ATOM 707 N N . GLU A 1 89 ? 5.109 -1.713 -11.885 1.00 94.12 89 GLU A N 1
ATOM 708 C CA . GLU A 1 89 ? 3.672 -1.481 -11.692 1.00 94.12 89 GLU A CA 1
ATOM 709 C C . GLU A 1 89 ? 3.029 -2.610 -10.878 1.00 94.12 89 GLU A C 1
ATOM 711 O O . GLU A 1 89 ? 2.529 -2.398 -9.773 1.00 94.12 89 GLU A O 1
ATOM 716 N N . ALA A 1 90 ? 3.136 -3.850 -11.367 1.00 90.94 90 ALA A N 1
ATOM 717 C CA . ALA A 1 90 ? 2.577 -5.015 -10.689 1.00 90.94 90 ALA A CA 1
ATOM 718 C C . ALA A 1 90 ? 3.208 -5.257 -9.307 1.00 90.94 90 ALA A C 1
ATOM 720 O O . ALA A 1 90 ? 2.585 -5.828 -8.411 1.00 90.94 90 ALA A O 1
ATOM 721 N N . PHE A 1 91 ? 4.474 -4.883 -9.117 1.00 91.50 91 PHE A N 1
ATOM 722 C CA . PHE A 1 91 ? 5.127 -4.950 -7.816 1.00 91.50 91 PHE A CA 1
ATOM 723 C C . PHE A 1 91 ? 4.547 -3.925 -6.831 1.00 91.50 91 PHE A C 1
ATOM 725 O O . PHE A 1 91 ? 4.207 -4.320 -5.718 1.00 91.50 91 PHE A O 1
ATOM 732 N N . LEU A 1 92 ? 4.383 -2.663 -7.234 1.00 92.00 92 LEU A N 1
ATOM 733 C CA . LEU A 1 92 ? 3.855 -1.598 -6.378 1.00 92.00 92 LEU A CA 1
ATOM 734 C C . LEU A 1 92 ? 2.373 -1.826 -6.041 1.00 92.00 92 LEU A C 1
ATOM 736 O O . LEU A 1 92 ? 1.995 -1.765 -4.873 1.00 92.00 92 LEU A O 1
ATOM 740 N N . ILE A 1 93 ? 1.552 -2.229 -7.013 1.00 89.06 93 ILE A N 1
ATOM 741 C CA . ILE A 1 93 ? 0.141 -2.570 -6.762 1.00 89.06 93 ILE A CA 1
ATOM 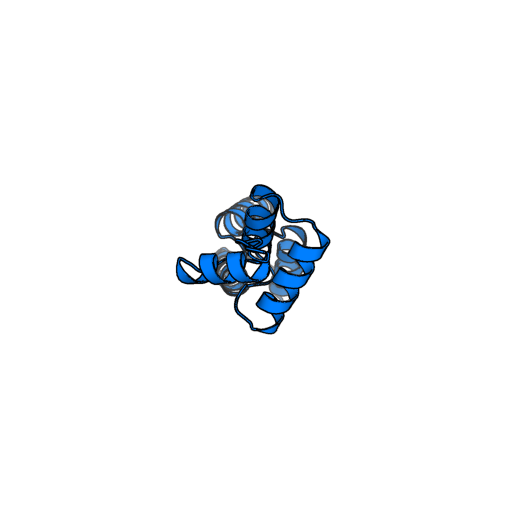742 C C . ILE A 1 93 ? 0.031 -3.716 -5.745 1.00 89.06 93 ILE A C 1
ATOM 744 O O . ILE A 1 93 ? -0.715 -3.622 -4.775 1.00 89.06 93 ILE A O 1
ATOM 748 N N . ARG A 1 94 ? 0.845 -4.777 -5.876 1.00 83.62 94 ARG A N 1
ATOM 749 C CA . ARG A 1 94 ? 0.878 -5.880 -4.890 1.00 83.62 94 ARG A CA 1
ATOM 750 C C . ARG A 1 94 ? 1.374 -5.462 -3.509 1.00 83.62 94 ARG A C 1
ATOM 752 O O . ARG A 1 94 ? 1.134 -6.180 -2.542 1.00 83.62 94 ARG A O 1
ATOM 759 N N . LYS A 1 95 ? 2.105 -4.353 -3.411 1.00 84.25 95 LYS A N 1
ATOM 760 C CA . LYS A 1 95 ? 2.518 -3.779 -2.127 1.00 84.25 95 LYS A CA 1
ATOM 761 C C . LYS A 1 95 ? 1.408 -2.970 -1.468 1.00 84.25 95 LYS A C 1
ATOM 763 O O . LYS A 1 95 ? 1.517 -2.717 -0.275 1.00 84.25 95 LYS A O 1
ATOM 768 N N . GLY A 1 96 ? 0.330 -2.704 -2.207 1.00 81.06 96 GLY A N 1
ATOM 769 C CA . GLY A 1 96 ? -0.872 -2.027 -1.744 1.00 81.06 96 GLY A CA 1
ATOM 770 C C . GLY A 1 96 ? -0.861 -0.534 -2.034 1.00 81.06 96 GLY A C 1
ATOM 771 O O . GLY A 1 96 ? -1.528 0.212 -1.322 1.00 81.06 96 GLY A O 1
ATOM 772 N N . PHE A 1 97 ? -0.039 -0.081 -2.988 1.00 88.00 97 PHE A N 1
ATOM 773 C CA . PHE A 1 97 ? -0.107 1.293 -3.471 1.00 88.00 97 PHE A CA 1
ATOM 774 C C . PHE A 1 97 ? -1.354 1.489 -4.330 1.00 88.00 97 PHE A C 1
ATOM 776 O O . PHE A 1 97 ? -1.757 0.588 -5.071 1.00 88.00 97 PHE A O 1
ATOM 783 N N . ASP A 1 98 ? -1.939 2.674 -4.227 1.00 87.31 98 ASP A N 1
ATOM 784 C CA . ASP A 1 98 ? -3.059 3.086 -5.056 1.00 87.31 98 ASP A CA 1
ATOM 785 C C . ASP A 1 98 ? -2.698 3.060 -6.544 1.00 87.31 98 ASP A C 1
ATOM 787 O O . ASP A 1 98 ? -1.580 3.379 -6.952 1.00 87.31 98 ASP A O 1
ATOM 791 N N . THR A 1 99 ? -3.656 2.638 -7.364 1.00 87.81 99 THR A N 1
ATOM 792 C CA . THR A 1 99 ? -3.400 2.388 -8.786 1.00 87.81 99 THR A CA 1
ATOM 793 C C . THR A 1 99 ? -3.240 3.686 -9.574 1.00 87.81 99 THR A C 1
ATOM 795 O O . THR A 1 99 ? -2.427 3.719 -10.498 1.00 87.81 99 THR A O 1
ATOM 798 N N . GLU A 1 100 ? -3.964 4.754 -9.219 1.00 89.00 100 GLU A N 1
ATOM 799 C CA . GLU A 1 100 ? -3.783 6.068 -9.847 1.00 89.00 100 GLU A CA 1
ATOM 800 C C . GLU A 1 100 ? -2.418 6.647 -9.478 1.00 89.00 100 GLU A C 1
ATOM 802 O O . GLU A 1 100 ? -1.663 7.013 -10.377 1.00 89.00 100 GLU A O 1
ATOM 807 N N . LEU A 1 101 ? -2.031 6.592 -8.200 1.00 91.44 101 LEU A N 1
ATOM 808 C CA . LEU A 1 101 ? -0.710 7.040 -7.756 1.00 91.44 101 LEU A CA 1
ATOM 809 C C . LEU A 1 101 ? 0.434 6.290 -8.461 1.00 91.44 101 LEU A C 1
ATOM 811 O O . LEU A 1 101 ? 1.418 6.896 -8.892 1.00 91.44 101 LEU A O 1
ATOM 815 N N . VAL A 1 102 ? 0.326 4.961 -8.579 1.00 93.62 102 VAL A N 1
ATOM 816 C CA . VAL A 1 102 ? 1.316 4.142 -9.299 1.00 93.62 102 VAL A CA 1
ATOM 817 C C . VAL A 1 102 ? 1.382 4.550 -10.766 1.00 93.62 102 VAL A C 1
ATOM 819 O O . VAL A 1 102 ? 2.477 4.673 -11.314 1.00 93.62 102 VAL A O 1
ATOM 822 N N . ARG A 1 103 ? 0.232 4.774 -11.406 1.00 93.75 103 ARG A N 1
ATOM 823 C CA . ARG A 1 103 ? 0.167 5.169 -12.812 1.00 93.75 103 ARG A CA 1
ATOM 824 C C . ARG A 1 103 ? 0.805 6.534 -13.052 1.00 93.75 103 ARG A C 1
ATOM 826 O O . ARG A 1 103 ? 1.601 6.642 -13.979 1.00 93.75 103 ARG A O 1
ATOM 833 N N . GLU A 1 104 ? 0.483 7.538 -12.239 1.00 94.19 104 GLU A N 1
ATOM 834 C CA . GLU A 1 104 ? 1.089 8.876 -12.314 1.00 94.19 104 GLU A CA 1
ATOM 835 C C . GLU A 1 104 ? 2.611 8.792 -12.188 1.00 94.19 104 GLU A C 1
ATOM 837 O O . GLU A 1 104 ? 3.334 9.270 -13.058 1.00 94.19 104 GLU A O 1
ATOM 842 N N . TYR A 1 105 ? 3.103 8.073 -11.175 1.00 94.19 105 TYR A N 1
ATOM 843 C CA . TYR A 1 105 ? 4.538 7.876 -10.982 1.00 94.19 105 TYR A CA 1
ATOM 844 C C . TYR A 1 105 ? 5.229 7.229 -12.193 1.00 94.19 105 TYR A C 1
ATOM 846 O O . TYR A 1 105 ? 6.347 7.596 -12.547 1.00 94.19 105 TYR A O 1
ATOM 854 N N . LEU A 1 106 ? 4.592 6.240 -12.826 1.00 92.75 106 LEU A N 1
ATOM 855 C CA . LEU A 1 106 ? 5.164 5.567 -13.994 1.00 92.75 106 LEU A CA 1
ATOM 856 C C . LEU A 1 106 ? 5.151 6.442 -15.249 1.00 92.75 106 LEU A C 1
ATOM 858 O O . LEU A 1 106 ? 6.030 6.258 -16.090 1.00 92.75 106 LEU A O 1
ATOM 862 N N . ILE A 1 107 ? 4.186 7.360 -15.379 1.00 92.00 107 ILE A N 1
ATOM 863 C CA . ILE A 1 107 ? 4.175 8.369 -16.445 1.00 92.00 107 ILE A CA 1
ATOM 864 C C . ILE A 1 107 ? 5.384 9.284 -16.266 1.00 92.00 107 ILE A C 1
ATOM 866 O O . ILE A 1 107 ? 6.224 9.299 -17.166 1.00 92.00 107 ILE A O 1
ATOM 870 N N . ASP A 1 108 ? 5.529 9.904 -15.087 1.00 90.75 108 ASP A N 1
ATOM 871 C CA . ASP A 1 108 ? 6.660 10.784 -14.754 1.00 90.75 108 ASP A CA 1
ATOM 872 C C . ASP A 1 108 ? 8.000 10.089 -15.062 1.00 90.75 108 ASP A C 1
ATOM 874 O O . ASP A 1 108 ? 8.854 10.603 -15.783 1.00 90.75 108 ASP A O 1
ATOM 878 N N . LEU A 1 109 ? 8.155 8.848 -14.586 1.00 86.88 109 LEU A N 1
ATOM 879 C CA . LEU A 1 109 ? 9.371 8.063 -14.788 1.00 86.88 109 LEU A CA 1
ATOM 880 C C . LEU A 1 109 ? 9.618 7.717 -16.265 1.00 86.88 109 LEU A C 1
ATOM 882 O O . LEU A 1 109 ? 10.765 7.586 -16.684 1.00 86.88 109 LEU A O 1
ATOM 886 N N . SER A 1 110 ? 8.567 7.508 -17.060 1.00 84.88 110 SER A N 1
ATOM 887 C CA . SER A 1 110 ? 8.710 7.198 -18.487 1.00 84.88 110 SER A CA 1
ATOM 888 C C . SER A 1 110 ? 9.102 8.417 -19.320 1.00 84.88 110 SER A C 1
ATOM 890 O O . SER A 1 110 ? 9.835 8.260 -20.297 1.00 84.88 110 SER A O 1
ATOM 892 N N . GLU A 1 111 ? 8.661 9.612 -18.920 1.00 85.12 111 GLU A N 1
ATOM 893 C CA . GLU A 1 111 ? 9.032 10.877 -19.558 1.00 85.12 111 GLU A CA 1
ATOM 894 C C . GLU A 1 111 ? 10.503 11.218 -19.300 1.00 85.12 111 GLU A C 1
ATOM 896 O O . GLU A 1 111 ? 11.193 11.651 -20.215 1.00 85.12 111 GLU A O 1
ATOM 901 N N . GLU A 1 112 ? 11.018 10.934 -18.100 1.00 75.81 112 GLU A N 1
ATOM 902 C CA . GLU A 1 112 ? 12.441 11.107 -17.761 1.00 75.81 112 GLU A CA 1
ATOM 903 C C . GLU A 1 112 ? 13.385 10.149 -18.518 1.00 75.81 112 GLU A C 1
ATOM 905 O O . GLU A 1 112 ? 14.595 10.378 -18.572 1.00 75.81 112 GLU A O 1
ATOM 910 N N . LEU A 1 113 ? 12.855 9.053 -19.073 1.00 67.00 113 LEU A N 1
ATOM 911 C CA . LEU A 1 113 ? 13.618 8.027 -19.794 1.00 67.00 113 LEU A CA 1
ATOM 912 C C . LEU A 1 113 ? 13.589 8.191 -21.328 1.00 67.00 113 LEU A C 1
ATOM 914 O O . LEU A 1 113 ? 14.305 7.445 -22.007 1.00 67.00 113 LEU A O 1
ATOM 918 N N . CYS A 1 114 ? 12.756 9.093 -21.863 1.00 56.81 114 CYS A N 1
ATOM 919 C CA . CYS A 1 114 ? 12.642 9.399 -23.297 1.00 56.81 114 CYS A CA 1
ATOM 920 C C . CYS A 1 114 ? 13.604 10.516 -23.721 1.00 56.81 114 CYS A C 1
ATOM 922 O O . CYS A 1 114 ? 14.141 10.398 -24.848 1.00 56.81 114 CYS A O 1
#

Secondary structure (DSSP, 8-state):
--------HHHHHHHHHTTS--BHHHHHHHHHTTT--HHHHHHHHHHHHHTTSSBS-BT-HHHHHHHHHHHHHHT--SS--HHHHHHHHHHHHHHTB-HHHHHHHHHHHHHTT-